Protein AF-A0A0K0GJT6-F1 (afdb_monomer_lite)

Structure (mmCIF, N/CA/C/O backbone):
data_AF-A0A0K0GJT6-F1
#
_entry.id   AF-A0A0K0GJT6-F1
#
loop_
_atom_site.group_PDB
_atom_site.id
_atom_site.type_symbol
_atom_site.label_atom_id
_atom_site.label_alt_id
_atom_site.label_comp_id
_atom_site.label_asym_id
_atom_site.label_entity_id
_atom_site.label_seq_id
_atom_site.pdbx_PDB_ins_code
_atom_site.Cartn_x
_atom_site.Cartn_y
_atom_site.Cartn_z
_atom_site.occupancy
_atom_site.B_iso_or_equiv
_atom_site.auth_seq_id
_atom_site.auth_comp_id
_atom_site.auth_asym_id
_atom_site.auth_atom_id
_atom_site.pdbx_PDB_model_num
ATOM 1 N N . MET A 1 1 ? -4.513 -6.903 18.855 1.00 50.56 1 MET A N 1
ATOM 2 C CA . MET A 1 1 ? -4.855 -7.622 20.108 1.00 50.56 1 MET A CA 1
ATOM 3 C C . MET A 1 1 ? -3.622 -8.324 20.659 1.00 50.56 1 MET A C 1
ATOM 5 O O . MET A 1 1 ? -3.228 -9.339 20.107 1.00 50.56 1 MET A O 1
ATOM 9 N N . ARG A 1 2 ? -2.987 -7.776 21.703 1.00 63.19 2 ARG A N 1
ATOM 10 C CA . ARG A 1 2 ? -1.835 -8.405 22.387 1.00 63.19 2 ARG A CA 1
ATOM 11 C C . ARG A 1 2 ? -2.261 -9.185 23.643 1.00 63.19 2 ARG A C 1
ATOM 13 O O . ARG A 1 2 ? -1.626 -10.159 24.022 1.00 63.19 2 ARG A O 1
ATOM 20 N N . SER A 1 3 ? -3.379 -8.781 24.251 1.00 68.81 3 SER A N 1
ATOM 21 C CA . SER A 1 3 ? -4.040 -9.489 25.351 1.00 68.81 3 SER A CA 1
ATOM 22 C C . SER A 1 3 ? -4.725 -10.747 24.821 1.00 68.81 3 SER A C 1
ATOM 24 O O . SER A 1 3 ? -5.547 -10.652 23.912 1.00 68.81 3 SER A O 1
ATOM 26 N N . GLY A 1 4 ? -4.357 -11.914 25.353 1.00 66.38 4 GLY A N 1
ATOM 27 C CA . GLY A 1 4 ? -4.931 -13.189 24.923 1.00 66.38 4 GLY A CA 1
ATOM 28 C C . GLY A 1 4 ? -4.553 -13.601 23.498 1.00 66.38 4 GLY A C 1
ATOM 29 O O . GLY A 1 4 ? -5.333 -14.311 22.879 1.00 66.38 4 GLY A O 1
ATOM 30 N N . HIS A 1 5 ? -3.389 -13.176 22.980 1.00 81.06 5 HIS A N 1
ATOM 31 C CA . HIS A 1 5 ? -2.889 -13.518 21.635 1.00 81.06 5 HIS A CA 1
ATOM 32 C C . HIS A 1 5 ? -2.436 -14.991 21.541 1.00 81.06 5 HIS A C 1
ATOM 34 O O . HIS A 1 5 ? -1.271 -15.305 21.316 1.00 81.06 5 HIS A O 1
ATOM 40 N N . LYS A 1 6 ? -3.378 -15.898 21.798 1.00 82.00 6 LYS A N 1
ATOM 41 C CA . LYS A 1 6 ? -3.288 -17.350 21.659 1.00 82.00 6 LYS A CA 1
ATOM 42 C C . LYS A 1 6 ? -4.624 -17.857 21.128 1.00 82.00 6 LYS A C 1
ATOM 44 O O . LYS A 1 6 ? -5.657 -17.224 21.348 1.00 82.00 6 LYS A O 1
ATOM 49 N N . VAL A 1 7 ? -4.616 -19.008 20.465 1.00 81.38 7 VAL A N 1
ATOM 50 C CA . VAL A 1 7 ? -5.845 -19.650 19.978 1.00 81.38 7 VAL A CA 1
ATOM 51 C C . VAL A 1 7 ? -6.813 -19.860 21.153 1.00 81.38 7 VAL A C 1
ATOM 53 O O . VAL A 1 7 ? -6.419 -20.370 22.202 1.00 81.38 7 VAL A O 1
ATOM 56 N N . GLY A 1 8 ? -8.057 -19.392 21.007 1.00 83.38 8 GLY A N 1
ATOM 57 C CA . GLY A 1 8 ? -9.090 -19.441 22.053 1.00 83.38 8 GLY A CA 1
ATOM 58 C C . GLY A 1 8 ? -8.950 -18.403 23.177 1.00 83.38 8 GLY A C 1
ATOM 59 O O . GLY A 1 8 ? -9.743 -18.403 24.117 1.00 83.38 8 GLY A O 1
ATOM 60 N N . GLY A 1 9 ? -7.959 -17.509 23.123 1.00 80.94 9 GLY A N 1
ATOM 61 C CA . GLY A 1 9 ? -7.829 -16.422 24.087 1.00 80.94 9 GLY A CA 1
ATOM 62 C C . GLY A 1 9 ? -8.899 -15.351 23.879 1.00 80.94 9 GLY A C 1
ATOM 63 O O . GLY A 1 9 ? -9.053 -14.827 22.781 1.00 80.94 9 GLY A O 1
ATOM 64 N N . THR A 1 10 ? -9.622 -14.985 24.940 1.00 82.50 10 THR A N 1
ATOM 65 C CA . THR A 1 10 ? -10.539 -13.839 24.900 1.00 82.50 10 THR A CA 1
ATOM 66 C C . THR A 1 10 ? -9.751 -12.545 25.121 1.00 82.50 10 THR A C 1
ATOM 68 O O . THR A 1 10 ? -9.193 -12.355 26.210 1.00 82.50 10 THR A O 1
ATOM 71 N N . PRO A 1 11 ? -9.687 -11.645 24.129 1.00 81.38 11 PRO A N 1
ATOM 72 C CA . PRO A 1 11 ? -8.982 -10.382 24.268 1.00 81.38 11 PRO A CA 1
ATOM 73 C C . PRO A 1 11 ? -9.713 -9.488 25.273 1.00 81.38 11 PRO A C 1
ATOM 75 O O . PRO A 1 11 ? -10.923 -9.287 25.190 1.00 81.38 11 PRO A O 1
ATOM 78 N N . LYS A 1 12 ? -8.969 -8.947 26.241 1.00 85.94 12 LYS A N 1
ATOM 79 C CA . LYS A 1 12 ? -9.487 -7.992 27.232 1.00 85.94 12 LYS A CA 1
ATOM 80 C C . LYS A 1 12 ? -8.887 -6.613 26.983 1.00 85.94 12 LYS A C 1
ATOM 82 O O . LYS A 1 12 ? -7.662 -6.493 26.932 1.00 85.94 12 LYS A O 1
ATOM 87 N N . ALA A 1 13 ? -9.742 -5.599 26.888 1.00 84.81 13 ALA A N 1
ATOM 88 C CA . ALA A 1 13 ? -9.374 -4.189 26.801 1.00 84.81 13 ALA A CA 1
ATOM 89 C C . ALA A 1 13 ? -10.209 -3.373 27.802 1.00 84.81 13 ALA A C 1
ATOM 91 O O . ALA A 1 13 ? -11.363 -3.707 28.066 1.00 84.81 13 ALA A O 1
ATOM 92 N N . ARG A 1 14 ? -9.612 -2.329 28.384 1.00 90.19 14 ARG A N 1
ATOM 93 C CA . ARG A 1 14 ? -10.282 -1.344 29.245 1.00 90.19 14 ARG A CA 1
ATOM 94 C C . ARG A 1 14 ? -9.959 0.041 28.693 1.00 90.19 14 ARG A C 1
ATOM 96 O O . ARG A 1 14 ? -8.791 0.308 28.427 1.00 90.19 14 ARG A O 1
ATOM 103 N N . LEU A 1 15 ? -10.978 0.876 28.515 1.00 91.50 15 LEU A N 1
ATOM 104 C CA . LEU A 1 15 ? -10.845 2.250 28.033 1.00 91.50 15 LEU A CA 1
ATOM 105 C C . LEU A 1 15 ? -11.038 3.206 29.215 1.00 91.50 15 LEU A C 1
ATOM 107 O O . LEU A 1 15 ? -11.953 3.011 30.014 1.00 91.50 15 LEU A O 1
ATOM 111 N N . PHE A 1 16 ? -10.168 4.207 29.326 1.00 94.25 16 PHE A N 1
ATOM 112 C CA . PHE A 1 16 ? -10.211 5.233 30.369 1.00 94.25 16 PHE A CA 1
ATOM 113 C C . PHE A 1 16 ? -10.210 6.612 29.690 1.00 94.25 16 PHE A C 1
ATOM 115 O O . PHE A 1 16 ? -9.128 7.144 29.446 1.00 94.25 16 PHE A O 1
ATOM 122 N N . PRO A 1 17 ? -11.386 7.157 29.325 1.00 94.19 17 PRO A N 1
ATOM 123 C CA . PRO A 1 17 ? -11.472 8.464 28.680 1.00 94.19 17 PRO A CA 1
ATOM 124 C C . PRO A 1 17 ? -11.038 9.572 29.646 1.00 94.19 17 PRO A C 1
ATOM 126 O O . PRO A 1 17 ? -11.411 9.560 30.822 1.00 94.19 17 PRO A O 1
ATOM 129 N N . GLN A 1 18 ? -10.247 10.521 29.152 1.00 97.19 18 GLN A N 1
ATOM 130 C CA . GLN A 1 18 ? -9.739 11.668 29.910 1.00 97.19 18 GLN A CA 1
ATOM 131 C C . GLN A 1 18 ? -10.644 12.896 29.775 1.00 97.19 18 GLN A C 1
ATOM 133 O O . GLN A 1 18 ? -10.601 13.799 30.612 1.00 97.19 18 GLN A O 1
ATOM 138 N N . THR A 1 19 ? -11.497 12.913 28.751 1.00 97.50 19 THR A N 1
ATOM 139 C CA . THR A 1 19 ? -12.443 13.994 28.469 1.00 97.50 19 THR A CA 1
ATOM 140 C C . THR A 1 19 ? -13.862 13.460 28.256 1.00 97.50 19 THR A C 1
ATOM 142 O O . THR A 1 19 ? -14.093 12.256 28.115 1.00 97.50 19 THR A O 1
ATOM 145 N N . ARG A 1 20 ? -14.851 14.364 28.262 1.00 95.56 20 ARG A N 1
ATOM 146 C CA . ARG A 1 20 ? -16.250 14.002 27.972 1.00 95.56 20 ARG A CA 1
ATOM 147 C C . ARG A 1 20 ? -16.434 13.562 26.521 1.00 95.56 20 ARG A C 1
ATOM 149 O O . ARG A 1 20 ? -17.196 12.632 26.284 1.00 95.56 20 ARG A O 1
ATOM 156 N N . ASP A 1 21 ? -15.721 14.189 25.592 1.00 96.50 21 ASP A N 1
ATOM 157 C CA . ASP A 1 21 ? -15.805 13.858 24.169 1.00 96.50 21 ASP A CA 1
ATOM 158 C C . ASP A 1 21 ? -15.218 12.464 23.910 1.00 96.50 21 ASP A C 1
ATOM 160 O O . ASP A 1 21 ? -15.874 11.616 23.306 1.00 96.50 21 ASP A O 1
ATOM 164 N N . GLU A 1 22 ? -14.070 12.150 24.518 1.00 96.88 22 GLU A N 1
ATOM 165 C CA . GLU A 1 22 ? -13.487 10.802 24.470 1.00 96.88 22 GLU A CA 1
ATOM 166 C C . GLU A 1 22 ? -14.406 9.731 25.073 1.00 96.88 22 GLU A C 1
ATOM 168 O O . GLU A 1 22 ? -14.417 8.590 24.610 1.00 96.88 22 GLU A O 1
ATOM 173 N N . LEU A 1 23 ? -15.188 10.061 26.111 1.00 96.69 23 LEU A N 1
ATOM 174 C CA . LEU A 1 23 ? -16.157 9.122 26.684 1.00 96.69 23 LEU A CA 1
ATOM 175 C C . LEU A 1 23 ? -17.244 8.761 25.664 1.00 96.69 23 LEU A C 1
ATOM 177 O O . LEU A 1 23 ? -17.625 7.591 25.577 1.00 96.69 23 LEU A O 1
ATOM 181 N N . VAL A 1 24 ? -17.721 9.740 24.891 1.00 97.31 24 VAL A N 1
ATOM 182 C CA . VAL A 1 24 ? -18.708 9.516 23.825 1.00 97.31 24 VAL A CA 1
ATOM 183 C C . VAL A 1 24 ? -18.109 8.647 22.717 1.00 97.31 24 VAL A C 1
ATOM 185 O O . VAL A 1 24 ? -18.731 7.659 22.323 1.00 97.31 24 VAL A O 1
ATOM 188 N N . GLU A 1 25 ? -16.883 8.938 22.274 1.00 95.38 25 GLU A N 1
ATOM 189 C CA . GLU A 1 25 ? -16.170 8.131 21.272 1.00 95.38 25 GLU A CA 1
ATOM 190 C C . GLU A 1 25 ? -15.935 6.689 21.746 1.00 95.38 25 GLU A C 1
ATOM 192 O O . GLU A 1 25 ? -16.202 5.737 21.011 1.00 95.38 25 GLU A O 1
ATOM 197 N N . CYS A 1 26 ? -15.512 6.497 23.001 1.00 95.38 26 CYS A N 1
ATOM 198 C CA . CYS A 1 26 ? -15.330 5.170 23.592 1.00 95.38 26 CYS A CA 1
ATOM 199 C C . CYS A 1 26 ? -16.644 4.380 23.648 1.00 95.38 26 CYS A C 1
ATOM 201 O O . CYS A 1 26 ? -16.651 3.172 23.400 1.00 95.38 26 CYS A O 1
ATOM 203 N N . ALA A 1 27 ? -17.754 5.041 23.989 1.00 95.19 27 ALA A N 1
ATOM 204 C CA . ALA A 1 27 ? -19.065 4.407 24.031 1.00 95.19 27 ALA A CA 1
ATOM 205 C C . ALA A 1 27 ? -19.528 3.974 22.631 1.00 95.19 27 ALA A C 1
ATOM 207 O O . ALA A 1 27 ? -19.975 2.837 22.473 1.00 95.19 27 ALA A O 1
ATOM 208 N N . ALA A 1 28 ? -19.362 4.838 21.624 1.00 94.81 28 ALA A N 1
ATOM 209 C CA . ALA A 1 28 ? -19.669 4.522 20.230 1.00 94.81 28 ALA A CA 1
ATOM 210 C C . ALA A 1 28 ? -18.806 3.361 19.707 1.00 94.81 28 ALA A C 1
ATOM 212 O O . ALA A 1 28 ? -19.335 2.403 19.150 1.00 94.81 28 ALA A O 1
ATOM 213 N N . LEU A 1 29 ? -17.498 3.383 19.984 1.00 93.62 29 LEU A N 1
ATOM 214 C CA . LEU A 1 29 ? -16.574 2.309 19.614 1.00 93.62 29 LEU A CA 1
ATOM 215 C C . LEU A 1 29 ? -16.999 0.956 20.206 1.00 93.62 29 LEU A C 1
ATOM 217 O O . LEU A 1 29 ? -17.001 -0.058 19.508 1.00 93.62 29 LEU A O 1
ATOM 221 N N . LEU A 1 30 ? -17.370 0.918 21.491 1.00 93.12 30 LEU A N 1
ATOM 222 C CA . LEU A 1 30 ? -17.843 -0.310 22.138 1.00 93.12 30 LEU A CA 1
ATOM 223 C C . LEU A 1 30 ? -19.171 -0.808 21.550 1.00 93.12 30 LEU A C 1
ATOM 225 O O . LEU A 1 30 ? -19.367 -2.022 21.478 1.00 93.12 30 LEU A O 1
ATOM 229 N N . ASP A 1 31 ? -20.070 0.093 21.149 1.00 94.31 31 ASP A N 1
ATOM 230 C CA . ASP A 1 31 ? -21.325 -0.272 20.483 1.00 94.31 31 ASP A CA 1
ATOM 231 C C . ASP A 1 31 ? -21.065 -0.884 19.098 1.00 94.31 31 ASP A C 1
ATOM 233 O O . ASP A 1 31 ? -21.520 -1.998 18.834 1.00 94.31 31 ASP A O 1
ATOM 237 N N . SER A 1 32 ? -20.237 -0.248 18.263 1.00 93.56 32 SER A N 1
ATOM 238 C CA . SER A 1 32 ? -19.847 -0.785 16.951 1.00 93.56 32 SER A CA 1
ATOM 239 C C . SER A 1 32 ? -19.146 -2.145 17.062 1.00 93.56 32 SER A C 1
ATOM 241 O O . SER A 1 32 ? -19.496 -3.080 16.341 1.00 93.56 32 SER A O 1
ATOM 243 N N . ILE A 1 33 ? -18.246 -2.329 18.040 1.00 91.00 33 ILE A N 1
ATOM 244 C CA . ILE A 1 33 ? -17.612 -3.636 18.303 1.00 91.00 33 ILE A CA 1
ATOM 245 C C . ILE A 1 33 ? -18.656 -4.703 18.662 1.00 91.00 33 ILE A C 1
ATOM 247 O O . ILE A 1 33 ? -18.570 -5.829 18.171 1.00 91.00 33 ILE A O 1
ATOM 251 N N . ARG A 1 34 ? -19.651 -4.381 19.504 1.00 90.81 34 ARG A N 1
ATOM 252 C CA . ARG A 1 34 ? -20.728 -5.324 19.874 1.00 90.81 34 ARG A CA 1
ATOM 253 C C . ARG A 1 34 ? -21.597 -5.709 18.682 1.00 90.81 34 ARG A C 1
ATOM 255 O O . ARG A 1 34 ? -22.083 -6.835 18.637 1.00 90.81 34 ARG A O 1
ATOM 262 N N . ARG A 1 35 ? -21.775 -4.792 17.731 1.00 95.25 35 ARG A N 1
ATOM 263 C CA . ARG A 1 35 ? -22.496 -5.021 16.472 1.00 95.25 35 ARG A CA 1
ATOM 264 C C . ARG A 1 35 ? -21.655 -5.738 15.416 1.00 95.25 3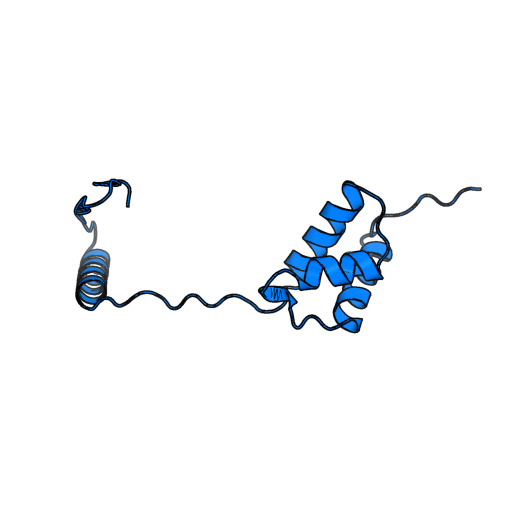5 ARG A C 1
ATOM 266 O O . ARG A 1 35 ? -22.191 -6.122 14.382 1.00 95.25 35 ARG A O 1
ATOM 273 N N . GLY A 1 36 ? -20.360 -5.941 15.668 1.00 90.19 36 GLY A N 1
ATOM 274 C CA . GLY A 1 36 ? -19.435 -6.506 14.687 1.00 90.19 36 GLY A CA 1
ATOM 275 C C . GLY A 1 36 ? -19.175 -5.570 13.506 1.00 90.19 36 GLY A C 1
ATOM 276 O O . GLY A 1 36 ? -18.789 -6.032 12.435 1.00 90.19 36 GLY A O 1
ATOM 277 N N . GLU A 1 37 ? -19.401 -4.269 13.686 1.00 93.50 37 GLU A N 1
ATOM 278 C CA . GLU A 1 37 ? -19.097 -3.255 12.686 1.00 93.50 37 GLU A CA 1
ATOM 279 C C . GLU A 1 37 ? -17.581 -3.064 12.633 1.00 93.50 37 GLU A C 1
ATOM 281 O O . GLU A 1 37 ? -16.932 -2.734 13.627 1.00 93.50 37 GLU A O 1
ATOM 286 N N . VAL A 1 38 ? -17.013 -3.311 11.458 1.00 87.75 38 VAL A N 1
ATOM 287 C CA . VAL A 1 38 ? -15.588 -3.150 11.180 1.00 87.75 38 VAL A CA 1
ATOM 288 C C . VAL A 1 38 ? -15.454 -2.238 9.975 1.00 87.75 38 VAL A C 1
ATOM 290 O O . VAL A 1 38 ? -16.251 -2.320 9.037 1.00 87.75 38 VAL A O 1
ATOM 293 N N . ASP A 1 39 ? -14.434 -1.385 9.994 1.00 89.44 39 ASP A N 1
ATOM 294 C CA . ASP A 1 39 ? -14.134 -0.506 8.873 1.00 89.44 39 ASP A CA 1
ATOM 295 C C . ASP A 1 39 ? -13.963 -1.295 7.574 1.00 89.44 39 ASP A C 1
ATOM 297 O O . ASP A 1 39 ? -13.275 -2.320 7.505 1.00 89.44 39 ASP A O 1
ATOM 301 N N . ALA A 1 40 ? -14.575 -0.784 6.508 1.00 87.69 40 ALA A N 1
ATOM 302 C CA . ALA A 1 40 ? -14.414 -1.354 5.185 1.00 87.69 40 ALA A CA 1
ATOM 303 C C . ALA A 1 40 ? -12.984 -1.110 4.685 1.00 87.69 40 ALA A C 1
ATOM 305 O O . ALA A 1 40 ? -12.576 0.027 4.441 1.00 87.69 40 ALA A O 1
ATOM 306 N N . LEU A 1 41 ? -12.239 -2.189 4.455 1.00 87.81 41 LEU A N 1
ATOM 307 C CA . LEU A 1 41 ? -10.932 -2.113 3.816 1.00 87.81 41 LEU A CA 1
ATOM 308 C C . LEU A 1 41 ? -11.109 -1.835 2.321 1.00 87.81 41 LEU A C 1
ATOM 310 O O . LEU A 1 41 ? -11.583 -2.682 1.565 1.00 87.81 41 LEU A O 1
ATOM 314 N N . ARG A 1 42 ? -10.712 -0.638 1.886 1.00 88.56 42 ARG A N 1
ATOM 315 C CA . ARG A 1 42 ? -10.676 -0.258 0.470 1.00 88.56 42 ARG A CA 1
ATOM 316 C C . ARG A 1 42 ? -9.231 -0.227 0.004 1.00 88.56 42 ARG A C 1
ATOM 318 O O . ARG A 1 42 ? -8.480 0.671 0.369 1.00 88.56 42 ARG A O 1
ATOM 325 N N . SER A 1 43 ? -8.844 -1.213 -0.797 1.00 86.56 43 SER A N 1
ATOM 326 C CA . SER A 1 43 ? -7.522 -1.215 -1.416 1.00 86.56 43 SER A CA 1
ATOM 327 C C . SER A 1 43 ? -7.516 -0.266 -2.624 1.00 86.56 43 SER A C 1
ATOM 329 O O . SER A 1 43 ? -8.420 -0.361 -3.462 1.00 86.56 43 SER A O 1
ATOM 331 N N . PRO A 1 44 ? -6.552 0.667 -2.723 1.00 90.56 44 PRO A N 1
ATOM 332 C CA . PRO A 1 44 ? -6.438 1.538 -3.885 1.00 90.56 44 PRO A CA 1
ATOM 333 C C . PRO A 1 44 ? -6.066 0.718 -5.125 1.00 90.56 44 PRO A C 1
ATOM 335 O O . PRO A 1 44 ? -5.207 -0.160 -5.069 1.00 90.56 44 PRO A O 1
ATOM 338 N N . LEU A 1 45 ? -6.703 1.021 -6.256 1.00 93.19 45 LEU A N 1
ATOM 339 C CA . LEU A 1 45 ? -6.397 0.389 -7.539 1.00 93.19 45 LEU A CA 1
ATOM 340 C C . LEU A 1 45 ? -5.285 1.164 -8.245 1.00 93.19 45 LEU A C 1
ATOM 342 O O . LEU A 1 45 ? -5.389 2.377 -8.410 1.00 93.19 45 LEU A O 1
ATOM 346 N N . ALA A 1 46 ? -4.251 0.445 -8.675 1.00 91.50 46 ALA A N 1
ATOM 347 C CA . ALA A 1 46 ? -3.099 0.952 -9.413 1.00 91.50 46 ALA A CA 1
ATOM 348 C C . ALA A 1 46 ? -2.514 2.288 -8.884 1.00 91.50 46 ALA A C 1
ATOM 350 O O . ALA A 1 46 ? -2.433 3.253 -9.650 1.00 91.50 46 ALA A O 1
ATOM 351 N N . PRO A 1 47 ? -2.090 2.371 -7.604 1.00 94.62 47 PRO A N 1
ATOM 352 C CA . PRO A 1 47 ? -1.409 3.558 -7.083 1.00 94.62 47 PRO A CA 1
ATOM 353 C C . PRO A 1 47 ? -0.081 3.784 -7.828 1.00 94.62 47 PRO A C 1
ATOM 355 O O . PRO A 1 47 ? 0.854 2.988 -7.724 1.00 94.62 47 PRO A O 1
ATOM 358 N N . VAL A 1 48 ? -0.024 4.842 -8.644 1.00 94.81 48 VAL A N 1
ATOM 359 C CA . VAL A 1 48 ? 1.083 5.100 -9.587 1.00 94.81 48 VAL A CA 1
ATOM 360 C C . VAL A 1 48 ? 2.382 5.530 -8.905 1.00 94.81 48 VAL A C 1
ATOM 362 O O . VAL A 1 48 ? 3.460 5.304 -9.441 1.00 94.81 48 VAL A O 1
ATOM 365 N N . ASP A 1 49 ? 2.290 6.117 -7.717 1.00 95.56 49 ASP A N 1
ATOM 366 C CA . ASP A 1 49 ? 3.422 6.471 -6.863 1.00 95.56 49 ASP A CA 1
ATOM 367 C C . ASP A 1 49 ? 4.112 5.222 -6.301 1.00 95.56 49 ASP A C 1
ATOM 369 O O . ASP A 1 49 ? 5.328 5.081 -6.418 1.00 95.56 49 ASP A O 1
ATOM 373 N N . VAL A 1 50 ? 3.330 4.275 -5.778 1.00 96.69 50 VAL A N 1
ATOM 374 C CA . VAL A 1 50 ? 3.833 2.974 -5.320 1.00 96.69 50 VAL A CA 1
ATOM 375 C C . VAL A 1 50 ? 4.420 2.196 -6.494 1.00 96.69 50 VAL A C 1
ATOM 377 O O . VAL A 1 50 ? 5.498 1.625 -6.361 1.00 96.69 50 VAL A O 1
ATOM 380 N N . LEU A 1 51 ? 3.762 2.211 -7.661 1.00 97.12 51 LEU A N 1
ATOM 381 C CA . LEU A 1 51 ? 4.306 1.603 -8.878 1.00 97.12 51 LEU A CA 1
ATOM 382 C C . LEU A 1 51 ? 5.683 2.180 -9.228 1.00 97.12 51 LEU A C 1
ATOM 384 O O . LEU A 1 51 ? 6.617 1.421 -9.463 1.00 97.12 51 LEU A O 1
ATOM 388 N N . ALA A 1 52 ? 5.819 3.508 -9.227 1.00 96.88 52 ALA A N 1
ATOM 389 C CA . ALA A 1 52 ? 7.082 4.170 -9.529 1.00 96.88 52 ALA A CA 1
ATOM 390 C C . ALA A 1 52 ? 8.189 3.761 -8.544 1.00 96.88 52 ALA A C 1
ATOM 392 O O . ALA A 1 52 ? 9.298 3.434 -8.959 1.00 96.88 52 ALA A O 1
ATOM 393 N N . GLN A 1 53 ? 7.875 3.722 -7.246 1.00 96.88 53 GLN A N 1
ATOM 394 C CA . GLN A 1 53 ? 8.813 3.281 -6.213 1.00 96.88 53 GLN A CA 1
ATOM 395 C C . GLN A 1 53 ? 9.254 1.827 -6.409 1.00 96.88 53 GLN A C 1
ATOM 397 O O . GLN A 1 53 ? 10.435 1.530 -6.250 1.00 96.88 53 GLN A O 1
ATOM 402 N N . GLN A 1 54 ? 8.329 0.930 -6.763 1.00 96.69 54 GLN A N 1
ATOM 403 C CA . GLN A 1 54 ? 8.658 -0.474 -7.008 1.00 96.69 54 GLN A CA 1
ATOM 404 C C . GLN A 1 54 ? 9.508 -0.652 -8.269 1.00 96.69 54 GLN A C 1
ATOM 406 O O . GLN A 1 54 ? 10.486 -1.381 -8.216 1.00 96.69 54 GLN A O 1
ATOM 411 N N . ILE A 1 55 ? 9.214 0.061 -9.363 1.00 96.88 55 ILE A N 1
ATOM 412 C CA . ILE A 1 55 ? 10.040 0.012 -10.584 1.00 96.88 55 ILE A CA 1
ATOM 413 C C . ILE A 1 55 ? 11.486 0.428 -10.280 1.00 96.88 55 ILE A C 1
ATOM 415 O O . ILE A 1 55 ? 12.417 -0.251 -10.700 1.00 96.88 55 ILE A O 1
ATOM 419 N N . VAL A 1 56 ? 11.680 1.510 -9.516 1.00 96.38 56 VAL A N 1
ATOM 420 C CA . VAL A 1 56 ? 13.024 1.950 -9.104 1.00 96.38 56 VAL A CA 1
ATOM 421 C C . VAL A 1 56 ? 13.709 0.911 -8.216 1.00 96.38 56 VAL A C 1
ATOM 423 O O . VAL A 1 56 ? 14.905 0.687 -8.369 1.00 96.38 56 VAL A O 1
ATOM 426 N N . ALA A 1 57 ? 12.977 0.284 -7.291 1.00 96.69 57 ALA A N 1
ATOM 427 C CA . ALA A 1 57 ? 13.534 -0.746 -6.418 1.00 96.69 57 ALA A CA 1
ATOM 428 C C . ALA A 1 57 ? 13.983 -1.989 -7.205 1.00 96.69 57 ALA A C 1
ATOM 430 O O . ALA A 1 57 ? 15.101 -2.451 -7.003 1.00 96.69 57 ALA A O 1
ATOM 431 N N . GLU A 1 58 ? 13.153 -2.483 -8.125 1.00 97.06 58 GLU A N 1
ATOM 432 C CA . GLU A 1 58 ? 13.463 -3.643 -8.972 1.00 97.06 58 GLU A CA 1
ATOM 433 C C . GLU A 1 58 ? 14.666 -3.364 -9.886 1.00 97.06 58 GLU A C 1
ATOM 435 O O . GLU A 1 58 ? 15.619 -4.141 -9.910 1.00 97.06 58 GLU A O 1
ATOM 440 N N . ALA A 1 59 ? 14.685 -2.205 -10.554 1.00 94.94 59 ALA A N 1
ATOM 441 C CA . ALA A 1 59 ? 15.788 -1.797 -11.431 1.00 94.94 59 ALA A CA 1
ATOM 442 C C . ALA A 1 59 ? 17.108 -1.522 -10.683 1.00 94.94 59 ALA A C 1
ATOM 444 O O . ALA A 1 59 ? 18.176 -1.506 -11.288 1.00 94.94 59 ALA A O 1
ATOM 445 N N . ALA A 1 60 ? 17.060 -1.275 -9.370 1.00 95.56 60 ALA A N 1
ATOM 446 C CA . ALA A 1 60 ? 18.262 -1.145 -8.547 1.00 95.56 60 ALA A CA 1
ATOM 447 C C . ALA A 1 60 ? 18.863 -2.506 -8.156 1.00 95.56 60 ALA A C 1
ATOM 449 O O . ALA A 1 60 ? 20.034 -2.566 -7.775 1.00 95.56 60 ALA A O 1
ATOM 450 N N . CYS A 1 61 ? 18.072 -3.580 -8.205 1.00 95.94 61 CYS A N 1
ATOM 451 C CA . CYS A 1 61 ? 18.510 -4.930 -7.866 1.00 95.94 61 CYS A CA 1
ATOM 452 C C . CYS A 1 61 ? 19.066 -5.684 -9.078 1.00 95.94 61 CYS A C 1
ATOM 454 O O . CYS A 1 61 ? 20.051 -6.408 -8.927 1.00 95.94 61 CYS A O 1
ATOM 456 N N . GLU A 1 62 ? 18.460 -5.516 -10.253 1.00 93.62 62 GLU A N 1
ATOM 457 C CA . GLU A 1 62 ? 18.886 -6.167 -11.491 1.00 93.62 62 GLU A CA 1
ATOM 458 C C . GLU A 1 62 ? 18.395 -5.422 -12.740 1.00 93.62 62 GLU A C 1
ATOM 460 O O . GLU A 1 62 ? 17.509 -4.566 -12.671 1.00 93.62 62 GLU A O 1
ATOM 465 N N . ASP A 1 63 ? 18.965 -5.775 -13.892 1.00 95.06 63 ASP A N 1
ATOM 466 C CA . ASP A 1 63 ? 18.492 -5.290 -15.185 1.00 95.06 63 ASP A CA 1
ATOM 467 C C . ASP A 1 63 ? 17.202 -6.016 -15.584 1.00 95.06 63 ASP A C 1
ATOM 469 O O . ASP A 1 63 ? 17.115 -7.245 -15.534 1.00 95.06 63 ASP A O 1
ATOM 473 N N . TRP A 1 64 ? 16.210 -5.252 -16.042 1.00 96.62 64 TRP A N 1
ATOM 474 C CA . TRP A 1 64 ? 14.898 -5.768 -16.424 1.00 96.62 64 TRP A CA 1
ATOM 475 C C . TRP A 1 64 ? 14.584 -5.524 -17.898 1.00 96.62 64 TRP A C 1
ATOM 477 O O . TRP A 1 64 ? 14.809 -4.440 -18.431 1.00 96.62 64 TRP A O 1
ATOM 487 N N . ASP A 1 65 ? 13.955 -6.518 -18.525 1.00 96.81 65 ASP A N 1
ATOM 488 C CA . ASP A 1 65 ? 13.136 -6.298 -19.714 1.00 96.81 65 ASP A CA 1
ATOM 489 C C . ASP A 1 65 ? 11.794 -5.660 -19.306 1.00 96.81 65 ASP A C 1
ATOM 491 O O . ASP A 1 65 ? 11.144 -6.105 -18.352 1.00 96.81 65 ASP A O 1
ATOM 495 N N . GLU A 1 66 ? 11.368 -4.611 -20.015 1.00 95.31 66 GLU A N 1
ATOM 496 C CA . GLU A 1 66 ? 10.171 -3.838 -19.655 1.00 95.31 66 GLU A CA 1
ATOM 497 C C . GLU A 1 66 ? 8.884 -4.674 -19.707 1.00 95.31 66 GLU A C 1
ATOM 499 O O . GLU A 1 66 ? 8.001 -4.504 -18.859 1.00 95.31 66 GLU A O 1
ATOM 504 N N . ASP A 1 67 ? 8.768 -5.598 -20.668 1.00 97.69 67 ASP A N 1
ATOM 505 C CA . ASP A 1 67 ? 7.595 -6.465 -20.797 1.00 97.69 67 ASP A CA 1
ATOM 506 C C . ASP A 1 67 ? 7.541 -7.473 -19.644 1.00 97.69 67 ASP A C 1
ATOM 508 O O . ASP A 1 67 ? 6.469 -7.717 -19.072 1.00 97.69 67 ASP A O 1
ATOM 512 N N . ALA A 1 68 ? 8.698 -8.020 -19.261 1.00 97.62 68 ALA A N 1
ATOM 513 C CA . ALA A 1 68 ? 8.832 -8.906 -18.113 1.00 97.62 68 ALA A CA 1
ATOM 514 C C . ALA A 1 68 ? 8.493 -8.195 -16.792 1.00 97.62 68 ALA A C 1
ATOM 516 O O . ALA A 1 68 ? 7.724 -8.734 -15.987 1.00 97.62 68 ALA A O 1
ATOM 517 N N . LEU A 1 69 ? 8.985 -6.968 -16.587 1.00 97.50 69 LEU A N 1
ATOM 518 C CA . LEU A 1 69 ? 8.681 -6.171 -15.395 1.00 97.50 69 LEU A CA 1
ATOM 519 C C . LEU A 1 69 ?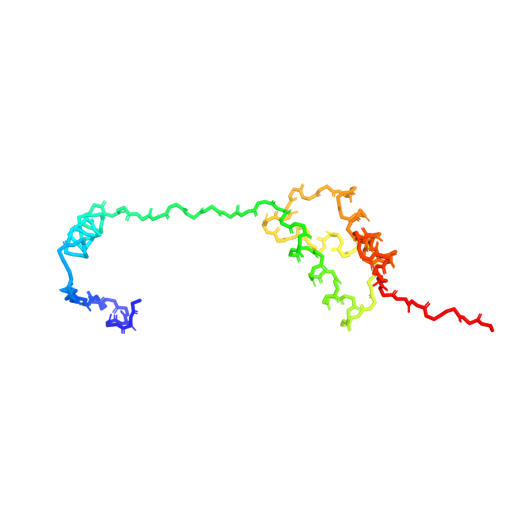 7.193 -5.793 -15.336 1.00 97.50 69 LEU A C 1
ATOM 521 O O . LEU A 1 69 ? 6.552 -5.918 -14.289 1.00 97.50 69 LEU A O 1
ATOM 525 N N . PHE A 1 70 ? 6.596 -5.409 -16.467 1.00 98.06 70 PHE A N 1
ATOM 526 C CA . PHE A 1 70 ? 5.156 -5.164 -16.559 1.00 98.06 70 PHE A CA 1
ATOM 527 C C . PHE A 1 70 ? 4.339 -6.413 -16.198 1.00 98.06 70 PHE A C 1
ATOM 529 O O . PHE A 1 70 ? 3.366 -6.331 -15.437 1.00 98.06 70 PHE A O 1
ATOM 536 N N . ALA A 1 71 ? 4.734 -7.582 -16.709 1.00 98.06 71 ALA A N 1
ATOM 537 C CA . ALA A 1 71 ? 4.086 -8.849 -16.387 1.00 98.06 71 ALA A CA 1
ATOM 538 C C . ALA A 1 71 ? 4.218 -9.199 -14.89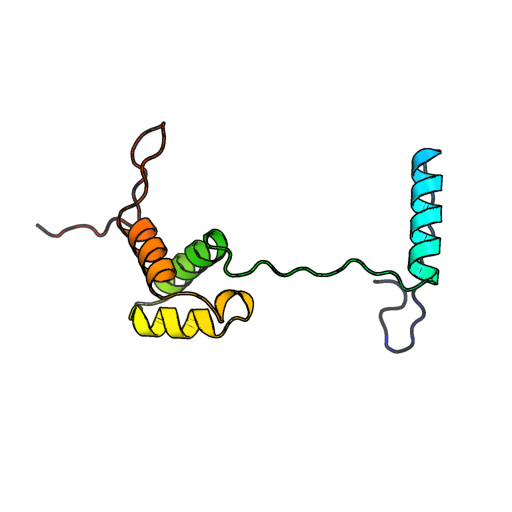5 1.00 98.06 71 ALA A C 1
ATOM 540 O O . ALA A 1 71 ? 3.240 -9.650 -14.292 1.00 98.06 71 ALA A O 1
ATOM 541 N N . LEU A 1 72 ? 5.382 -8.946 -14.286 1.00 97.56 72 LEU A N 1
ATOM 542 C CA . LEU A 1 72 ? 5.616 -9.137 -12.854 1.00 97.56 72 LEU A CA 1
ATOM 543 C C . LEU A 1 72 ? 4.681 -8.259 -12.015 1.00 97.56 72 LEU A C 1
ATOM 545 O O . LEU A 1 72 ? 3.949 -8.780 -11.170 1.00 97.56 72 LEU A O 1
ATOM 549 N N . VAL A 1 73 ? 4.647 -6.951 -12.284 1.00 97.31 73 VAL A N 1
ATOM 550 C CA . VAL A 1 73 ? 3.817 -5.978 -11.556 1.00 97.31 73 VAL A CA 1
ATOM 551 C C . VAL A 1 73 ? 2.342 -6.383 -11.570 1.00 97.31 73 VAL A C 1
ATOM 553 O O . VAL A 1 73 ? 1.669 -6.336 -10.538 1.00 97.31 73 VAL A O 1
ATOM 556 N N . ARG A 1 74 ? 1.824 -6.848 -12.713 1.00 97.69 74 ARG A N 1
ATOM 557 C CA . ARG A 1 74 ? 0.414 -7.258 -12.853 1.00 97.69 74 ARG A CA 1
ATOM 558 C C . ARG A 1 74 ? 0.025 -8.497 -12.048 1.00 97.69 74 ARG A C 1
ATOM 560 O O . ARG A 1 74 ? -1.168 -8.776 -11.927 1.00 97.69 74 ARG A O 1
ATOM 567 N N . ARG A 1 75 ? 0.983 -9.228 -11.472 1.00 97.69 75 ARG A N 1
ATOM 568 C CA . ARG A 1 75 ? 0.692 -10.335 -10.545 1.00 97.69 75 ARG A CA 1
ATOM 569 C C . ARG A 1 75 ? 0.189 -9.839 -9.190 1.00 97.69 75 ARG A C 1
ATOM 571 O O . ARG A 1 75 ? -0.481 -10.591 -8.486 1.00 97.69 75 ARG A O 1
ATOM 578 N N . ALA A 1 76 ? 0.488 -8.595 -8.820 1.00 96.25 76 ALA A N 1
ATOM 579 C CA . ALA A 1 76 ? -0.032 -7.991 -7.604 1.00 96.25 76 ALA A CA 1
ATOM 580 C C . ALA A 1 76 ? -1.479 -7.516 -7.809 1.00 96.25 76 ALA A C 1
ATOM 582 O O . ALA A 1 76 ? -1.799 -6.835 -8.783 1.00 96.25 76 ALA A O 1
ATOM 583 N N . TRP A 1 77 ? -2.356 -7.839 -6.852 1.00 96.25 77 TRP A N 1
ATOM 584 C CA . TRP A 1 77 ? -3.796 -7.559 -6.936 1.00 96.25 77 TRP A CA 1
ATOM 585 C C . TRP A 1 77 ? -4.138 -6.096 -7.293 1.00 96.25 77 TRP A C 1
ATOM 587 O O . TRP A 1 77 ? -4.938 -5.906 -8.213 1.00 96.25 77 TRP A O 1
ATOM 597 N N . PRO A 1 78 ? -3.510 -5.059 -6.690 1.00 95.81 78 PRO A N 1
ATOM 598 C CA . PRO A 1 78 ? -3.815 -3.663 -7.027 1.00 95.81 78 PRO A CA 1
ATOM 599 C C . PRO A 1 78 ? -3.525 -3.299 -8.488 1.00 95.81 78 PRO A C 1
ATOM 601 O O . PRO A 1 78 ? -4.121 -2.362 -9.016 1.00 95.81 78 PRO A O 1
ATOM 604 N N . PHE A 1 79 ? -2.621 -4.031 -9.145 1.00 97.31 79 PHE A N 1
ATOM 605 C CA . PHE A 1 79 ? -2.145 -3.770 -10.502 1.00 97.31 79 PHE A CA 1
ATOM 606 C C . PHE A 1 79 ? -2.637 -4.809 -11.522 1.00 97.31 79 PHE A C 1
ATOM 608 O O . PHE A 1 79 ? -2.255 -4.739 -12.687 1.00 97.31 79 PHE A O 1
ATOM 615 N N . ALA A 1 80 ? -3.522 -5.741 -11.150 1.00 96.44 80 ALA A N 1
ATOM 616 C CA . ALA A 1 80 ? -4.012 -6.785 -12.060 1.00 96.44 80 ALA A CA 1
ATOM 617 C C . ALA A 1 80 ? -4.638 -6.214 -13.353 1.00 96.44 80 ALA A C 1
ATOM 619 O O . ALA A 1 80 ? -4.474 -6.771 -14.445 1.00 96.44 80 ALA A O 1
ATOM 620 N N . GLY A 1 81 ? -5.308 -5.062 -13.238 1.00 96.06 81 GLY A N 1
ATOM 621 C CA . GLY A 1 81 ? -5.888 -4.297 -14.346 1.00 96.06 81 GLY A CA 1
ATOM 622 C C . GLY A 1 81 ? -5.002 -3.176 -14.902 1.00 96.06 81 GLY A C 1
ATOM 623 O O . GLY A 1 81 ? -5.508 -2.327 -15.636 1.00 96.06 81 GLY A O 1
ATOM 624 N N . LEU A 1 82 ? -3.714 -3.116 -14.542 1.00 97.31 82 LEU A N 1
ATOM 625 C CA . LEU A 1 82 ? -2.812 -2.053 -14.987 1.00 97.31 82 LEU A CA 1
ATOM 626 C C . LEU A 1 82 ? -2.708 -2.044 -16.517 1.00 97.31 82 LEU A C 1
ATOM 628 O O . LEU A 1 82 ? -2.385 -3.051 -17.151 1.00 97.31 82 LEU A O 1
ATOM 632 N N . ARG A 1 83 ? -2.979 -0.881 -17.116 1.00 97.62 83 ARG A N 1
ATOM 633 C CA . ARG A 1 83 ? -2.843 -0.677 -18.560 1.00 97.62 83 ARG A CA 1
ATOM 634 C C . ARG A 1 83 ? -1.376 -0.472 -18.912 1.00 97.62 83 ARG A C 1
ATOM 636 O O . ARG A 1 83 ? -0.694 0.300 -18.241 1.00 97.62 83 ARG A O 1
ATOM 643 N N . ARG A 1 84 ? -0.938 -1.072 -20.022 1.00 97.38 84 ARG A N 1
ATOM 644 C CA . ARG A 1 84 ? 0.436 -0.945 -20.529 1.00 97.38 84 ARG A CA 1
ATOM 645 C C . ARG A 1 84 ? 0.871 0.516 -20.694 1.00 97.38 84 ARG A C 1
ATOM 647 O O . ARG A 1 84 ? 1.848 0.923 -20.092 1.00 97.38 84 ARG A O 1
ATOM 654 N N . ALA A 1 85 ? 0.042 1.341 -21.334 1.00 97.50 85 ALA A N 1
ATOM 655 C CA . ALA A 1 85 ? 0.330 2.767 -21.514 1.00 97.50 85 ALA A CA 1
ATOM 656 C C . ALA A 1 85 ? 0.553 3.544 -20.196 1.00 97.50 85 ALA A C 1
ATOM 658 O O . ALA A 1 85 ? 1.274 4.538 -20.174 1.00 97.50 85 ALA A O 1
ATOM 659 N N . THR A 1 86 ? -0.076 3.122 -19.091 1.00 97.12 86 THR A N 1
ATOM 660 C CA . THR A 1 86 ? 0.154 3.739 -17.775 1.00 97.12 86 THR A CA 1
ATOM 661 C C . THR A 1 86 ? 1.508 3.328 -17.208 1.00 97.12 86 THR A C 1
ATOM 663 O O . 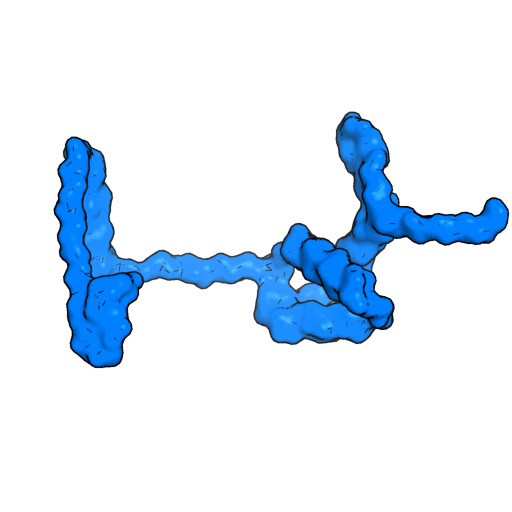THR A 1 86 ? 2.212 4.187 -16.690 1.00 97.12 86 THR A O 1
ATOM 666 N N . PHE A 1 87 ? 1.882 2.053 -17.339 1.00 97.69 87 PHE A N 1
ATOM 667 C CA . PHE A 1 87 ? 3.210 1.567 -16.963 1.00 97.69 87 PHE A CA 1
ATOM 668 C C . PHE A 1 87 ? 4.309 2.306 -17.740 1.00 97.69 87 PHE A C 1
ATOM 670 O O . PHE A 1 87 ? 5.173 2.921 -17.121 1.00 97.69 87 PHE A O 1
ATOM 677 N N . ASP A 1 88 ? 4.194 2.373 -19.068 1.00 96.94 88 ASP A N 1
ATOM 678 C CA . ASP A 1 88 ? 5.180 3.039 -19.933 1.00 96.94 88 ASP A CA 1
ATOM 679 C C . ASP A 1 88 ? 5.328 4.525 -19.590 1.00 96.94 88 ASP A C 1
ATOM 681 O O . ASP A 1 88 ? 6.426 5.076 -19.565 1.00 96.94 88 ASP A O 1
ATOM 685 N N . SER A 1 89 ? 4.214 5.196 -19.274 1.00 96.31 89 SER A N 1
ATOM 686 C CA . SER A 1 89 ? 4.256 6.597 -18.857 1.00 96.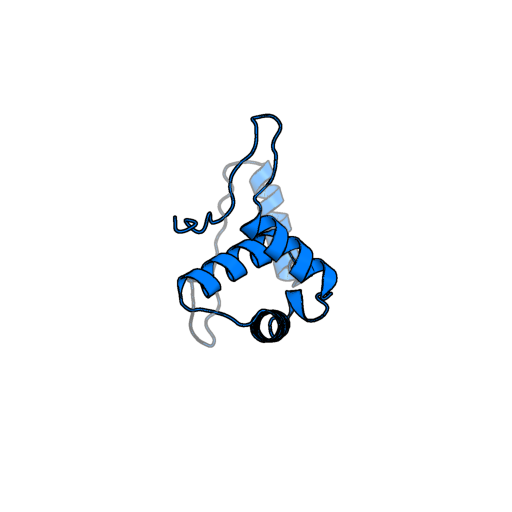31 89 SER A CA 1
ATOM 687 C C . SER A 1 89 ? 5.020 6.798 -17.547 1.00 96.31 89 SER A C 1
ATOM 689 O O . SER A 1 89 ? 5.629 7.854 -17.378 1.00 96.31 89 SER A O 1
ATOM 691 N N . VAL A 1 90 ? 4.961 5.839 -16.620 1.00 96.06 90 VAL A N 1
ATOM 692 C CA . VAL A 1 90 ? 5.698 5.899 -15.351 1.00 96.06 90 VAL A CA 1
ATOM 693 C C . VAL A 1 90 ? 7.176 5.603 -15.581 1.00 96.06 90 VAL A C 1
ATOM 695 O O . VAL A 1 90 ? 8.005 6.365 -15.095 1.00 96.06 90 VAL A O 1
ATOM 698 N N . VAL A 1 91 ? 7.510 4.574 -16.367 1.00 95.50 91 VAL A N 1
ATOM 699 C CA . VAL A 1 91 ? 8.901 4.262 -16.744 1.00 95.50 91 VAL A CA 1
ATOM 700 C C . VAL A 1 91 ? 9.552 5.473 -17.406 1.00 95.50 91 VAL A C 1
ATOM 702 O O . VAL A 1 91 ? 10.579 5.956 -16.941 1.00 95.50 91 VAL A O 1
ATOM 705 N N . ARG A 1 92 ? 8.889 6.061 -18.406 1.00 94.50 92 ARG A N 1
ATOM 706 C CA . ARG A 1 92 ? 9.386 7.262 -19.081 1.00 94.50 92 ARG A CA 1
ATOM 707 C C . ARG A 1 92 ? 9.601 8.431 -18.120 1.00 94.50 92 ARG A C 1
ATOM 709 O O . ARG A 1 92 ? 10.631 9.087 -18.182 1.00 94.50 92 ARG A O 1
ATOM 716 N N . MET A 1 93 ? 8.658 8.682 -17.209 1.00 94.50 93 MET A N 1
ATOM 717 C CA . MET A 1 93 ? 8.813 9.723 -16.183 1.00 94.50 93 MET A CA 1
ATOM 718 C C . MET A 1 93 ? 10.034 9.466 -15.279 1.00 94.50 93 MET A C 1
ATOM 720 O O . MET A 1 93 ? 10.689 10.416 -14.856 1.00 94.50 93 MET A O 1
ATOM 724 N N . LEU A 1 94 ? 10.341 8.205 -14.968 1.00 92.94 94 LEU A N 1
ATOM 725 C CA . LEU A 1 94 ? 11.495 7.830 -14.147 1.00 92.94 94 LEU A CA 1
ATOM 726 C C . LEU A 1 94 ? 12.831 7.963 -14.892 1.00 92.94 94 LEU A C 1
ATOM 728 O O . LEU A 1 94 ? 13.831 8.306 -14.260 1.00 92.94 94 LEU A O 1
ATOM 732 N N . CYS A 1 95 ? 12.850 7.723 -16.204 1.00 89.12 95 CYS A N 1
ATOM 733 C CA . CYS A 1 95 ? 14.032 7.901 -17.050 1.00 89.12 95 CYS A CA 1
ATOM 734 C C . CYS A 1 95 ? 14.297 9.383 -17.351 1.00 89.12 95 CYS A C 1
ATOM 736 O O . CYS A 1 95 ? 15.386 9.889 -17.090 1.00 89.12 95 CYS A O 1
ATOM 738 N N . ASP A 1 96 ? 13.281 10.095 -17.839 1.00 86.75 96 ASP A N 1
ATOM 739 C CA . ASP A 1 96 ? 13.415 11.474 -18.324 1.00 86.75 96 ASP A CA 1
ATOM 740 C C . ASP A 1 96 ? 13.416 12.501 -17.177 1.00 86.75 96 ASP A C 1
ATOM 742 O O . ASP A 1 96 ? 13.839 13.649 -17.340 1.00 86.75 96 ASP A O 1
ATOM 746 N N . GLY A 1 97 ? 12.935 12.102 -15.997 1.00 70.75 97 GLY A N 1
ATOM 747 C CA . GLY A 1 97 ? 12.643 13.013 -14.898 1.00 70.75 97 GLY A CA 1
ATOM 748 C C . GLY A 1 97 ? 11.365 13.823 -15.129 1.00 70.75 97 GLY A C 1
ATOM 749 O O . GLY A 1 97 ? 10.591 13.596 -16.061 1.00 70.75 97 GLY A O 1
ATOM 750 N N . PHE A 1 98 ? 11.110 14.791 -14.249 1.00 64.19 98 PHE A N 1
ATOM 751 C CA . PHE A 1 98 ? 9.938 15.661 -14.357 1.00 64.19 98 PHE A CA 1
ATOM 752 C C . PHE A 1 98 ? 10.259 17.113 -14.001 1.00 64.19 98 PHE A C 1
ATOM 754 O O . PHE A 1 98 ? 11.055 17.421 -13.109 1.00 64.19 98 PHE A O 1
ATOM 761 N N . SER A 1 99 ? 9.598 18.034 -14.700 1.00 58.09 99 SER A N 1
ATOM 762 C CA . SER A 1 99 ? 9.731 19.472 -14.474 1.00 58.09 99 SER A CA 1
ATOM 763 C C . SER A 1 99 ? 8.787 19.931 -13.370 1.00 58.09 99 SER A C 1
ATOM 765 O O . SER A 1 99 ? 7.572 19.766 -13.459 1.00 58.09 99 SER A O 1
ATOM 767 N N . THR A 1 100 ? 9.337 20.544 -12.324 1.00 66.62 100 THR A N 1
ATOM 768 C CA . THR A 1 100 ? 8.553 21.207 -11.273 1.00 66.62 100 THR A CA 1
ATOM 769 C C . THR A 1 100 ? 8.587 22.724 -11.462 1.00 66.62 100 THR A C 1
ATOM 771 O O . THR A 1 100 ? 9.410 23.244 -12.214 1.00 66.62 100 THR A O 1
ATOM 774 N N . ARG A 1 101 ? 7.756 23.475 -10.721 1.00 57.72 101 ARG A N 1
ATOM 775 C CA . ARG A 1 101 ? 7.848 24.954 -10.660 1.00 57.72 101 ARG A CA 1
ATOM 776 C C . ARG A 1 101 ? 9.231 25.475 -10.231 1.00 57.72 101 ARG A C 1
ATOM 778 O O . ARG A 1 101 ? 9.509 26.649 -10.424 1.00 57.72 101 ARG A O 1
ATOM 785 N N . LEU A 1 102 ? 10.073 24.617 -9.652 1.00 62.72 102 LEU A N 1
ATOM 786 C CA . LEU A 1 102 ? 11.428 24.928 -9.194 1.00 62.72 102 LEU A CA 1
ATOM 787 C C . LEU A 1 102 ? 12.514 24.474 -10.191 1.00 62.72 102 LEU A C 1
ATOM 789 O O . LEU A 1 102 ? 13.691 24.488 -9.849 1.00 62.72 102 LEU A O 1
ATOM 793 N N . GLY A 1 103 ? 12.127 24.065 -11.404 1.00 56.16 103 GLY A N 1
ATOM 794 C CA . GLY A 1 103 ? 13.028 23.575 -12.446 1.00 56.16 103 GLY A CA 1
ATOM 795 C C . GLY A 1 103 ? 12.965 22.054 -12.659 1.00 56.16 103 GLY A C 1
ATOM 796 O O . GLY A 1 103 ? 12.199 21.355 -11.973 1.00 56.16 103 GLY A O 1
ATOM 797 N N . PRO A 1 104 ? 13.734 21.539 -13.637 1.00 57.16 104 PRO A N 1
ATOM 798 C CA . PRO A 1 104 ? 13.820 20.113 -13.942 1.00 57.16 104 PRO A CA 1
ATOM 799 C C . PRO A 1 104 ? 14.455 19.340 -12.782 1.00 57.16 104 PRO A C 1
ATOM 801 O O . PRO A 1 104 ? 15.501 19.740 -12.270 1.00 57.16 104 PRO A O 1
ATOM 804 N N . ARG A 1 105 ? 13.848 18.221 -12.376 1.00 62.22 105 ARG A N 1
ATOM 805 C CA . ARG A 1 105 ? 14.504 17.215 -11.532 1.00 62.22 105 ARG A CA 1
ATOM 806 C C . ARG A 1 105 ? 14.798 15.992 -12.387 1.00 62.22 105 ARG A C 1
ATOM 808 O O . ARG A 1 105 ? 13.879 15.435 -12.981 1.00 62.22 105 ARG A O 1
ATOM 815 N N . ALA A 1 106 ? 16.075 15.625 -12.467 1.00 56.56 106 ALA A N 1
ATOM 816 C CA . ALA A 1 106 ? 16.528 14.505 -13.278 1.00 56.56 106 ALA A CA 1
ATOM 817 C C . ALA A 1 106 ? 16.013 13.169 -12.719 1.00 56.56 106 ALA A C 1
ATOM 819 O O . ALA A 1 106 ? 16.036 12.948 -11.505 1.00 56.56 106 ALA A O 1
ATOM 820 N N . GLY A 1 107 ? 15.559 12.305 -13.630 1.00 60.28 107 GLY A N 1
ATOM 821 C CA . GLY A 1 107 ? 15.481 10.859 -13.436 1.00 60.28 107 GLY A CA 1
ATOM 822 C C . GLY A 1 107 ? 16.876 10.232 -13.480 1.00 60.28 107 GLY A C 1
ATOM 823 O O . GLY A 1 107 ? 17.862 10.960 -13.594 1.00 60.28 107 GLY A O 1
ATOM 824 N N . CYS A 1 108 ? 16.977 8.906 -13.350 1.00 51.84 108 CYS A N 1
ATOM 825 C CA . CYS A 1 108 ? 18.261 8.194 -13.323 1.00 51.84 108 CYS A CA 1
ATOM 826 C C . CYS A 1 108 ? 19.068 8.493 -14.601 1.00 51.84 108 CYS A C 1
ATOM 828 O O . CYS A 1 108 ? 18.835 7.911 -15.656 1.00 51.84 108 CYS A O 1
ATOM 830 N N . GLY A 1 109 ? 19.986 9.457 -14.510 1.00 43.97 109 GLY A N 1
ATOM 831 C CA . GLY A 1 109 ? 20.827 9.880 -15.615 1.00 43.97 109 GLY A CA 1
ATOM 832 C C . GLY A 1 109 ? 21.903 8.838 -15.850 1.00 43.97 109 GLY A C 1
ATOM 833 O O . GLY A 1 109 ? 22.904 8.806 -15.136 1.00 43.97 109 GLY A O 1
ATOM 834 N N . THR A 1 110 ? 21.715 7.999 -16.863 1.00 43.03 110 THR A N 1
ATOM 835 C CA . THR A 1 110 ? 22.817 7.235 -17.438 1.00 43.03 110 THR A CA 1
ATOM 836 C C . THR A 1 110 ? 23.854 8.225 -17.959 1.00 43.03 110 THR A C 1
ATOM 838 O O . THR A 1 110 ? 23.556 9.062 -18.815 1.00 43.03 110 THR A O 1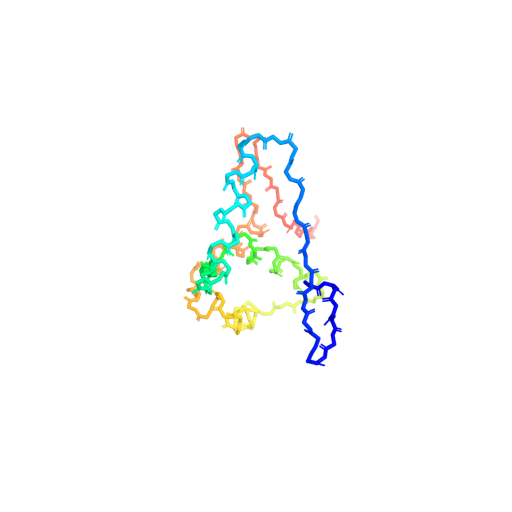
ATOM 841 N N . SER A 1 111 ? 25.075 8.134 -17.442 1.00 44.41 111 SER A N 1
ATOM 842 C CA . SER A 1 111 ? 26.254 8.744 -18.045 1.00 44.41 111 SER A CA 1
ATOM 843 C C . SER A 1 111 ? 26.346 8.332 -19.518 1.00 44.41 111 SER A C 1
ATOM 845 O O . SER A 1 111 ? 26.438 7.140 -19.815 1.00 44.41 111 SER A O 1
ATOM 847 N N . ALA A 1 112 ? 26.338 9.296 -20.435 1.00 33.22 112 ALA A N 1
ATOM 848 C CA . ALA A 1 112 ? 26.723 9.053 -21.821 1.00 33.22 112 ALA A CA 1
ATOM 849 C C . ALA A 1 112 ? 28.254 8.880 -21.905 1.00 33.22 112 ALA A C 1
ATOM 851 O O . ALA A 1 112 ? 28.969 9.660 -21.270 1.00 33.22 112 ALA A O 1
ATOM 852 N N . PRO A 1 113 ? 28.787 7.908 -22.669 1.00 43.72 113 PRO A N 1
ATOM 853 C CA . PRO A 1 113 ? 30.205 7.873 -22.990 1.00 43.72 113 PRO A CA 1
ATOM 854 C C . PRO A 1 113 ? 30.483 8.723 -24.239 1.00 43.72 113 PRO A C 1
ATOM 856 O O . PRO A 1 113 ? 29.955 8.429 -25.311 1.00 43.72 113 PRO A O 1
ATOM 859 N N . ALA A 1 114 ? 31.315 9.755 -24.081 1.00 36.97 114 ALA A N 1
ATOM 860 C CA . ALA A 1 114 ? 32.371 10.210 -24.999 1.00 36.97 114 ALA A CA 1
ATOM 861 C C . ALA A 1 114 ? 33.072 11.437 -24.398 1.00 36.97 114 ALA A C 1
ATOM 863 O O . ALA A 1 114 ? 32.367 12.425 -24.093 1.00 36.97 114 ALA A O 1
#

InterPro domains:
  IPR045628 Helicase Lhr-like, winged helix domain [PF19306] (32-99)
  IPR052511 ATP-dependent Helicase [PTHR47962] (2-100)

Sequence (114 aa):
MRSGHKVGGTPKARLFPQTRDELVECAALLDSIRRGEVDALRSPLAPVDVLAQQIVAEAACEDWDEDALFALVRRAWPFAGLRRATFDSVVRMLCDGFSTRLGPRAGCGTSAPA

pLDDT: mean 86.26, std 16.3, range [33.22, 98.06]

Organism: Xanthomonas oryzae pv. oryzae (strain PXO99A) (NCBI:txid360094)

Foldseek 3Di:
DPQQPDVPGDRDDDDDDPDPVVVVVVVVVVVCVVVVNDDDDDDAAPPLVVLLVVVVVVVVVHDDDLVVVLVVQCVDPSCVVPDPVSSVVSVCCQQAPDADPVGGDHHPDDDDDD

Secondary structure (DSSP, 8-state):
--TT-STT---------SSHHHHHHHHHHHHHHHHT------PPSS-HHHHHHHHHHHHHHS---HHHHHHHHTTSGGGTT--HHHHHHHHHHHHH-EEETTEEE----PPPP-

Radius of gyration: 23.69 Å; chains: 1; bounding box: 55×45×55 Å